Protein AF-A0ABD0J522-F1 (afdb_monomer_lite)

Organism: NCBI:txid370345

pLDDT: mean 77.97, std 24.16, range [31.31, 98.44]

Structure (mmCIF, N/CA/C/O backbone):
data_AF-A0ABD0J522-F1
#
_entry.id   AF-A0ABD0J522-F1
#
loop_
_atom_site.group_PDB
_atom_site.id
_atom_site.type_symbol
_atom_site.label_atom_id
_atom_site.label_alt_id
_atom_site.label_comp_id
_atom_site.label_asym_id
_atom_site.label_entity_id
_atom_site.label_seq_id
_atom_site.pdbx_PDB_ins_code
_atom_site.Cartn_x
_atom_site.Cartn_y
_atom_site.Cartn_z
_atom_site.occupancy
_atom_site.B_iso_or_equiv
_atom_site.auth_seq_id
_atom_site.auth_comp_id
_atom_site.auth_asym_id
_atom_site.auth_atom_id
_atom_site.pdbx_PDB_model_num
ATOM 1 N N . MET A 1 1 ? 8.929 -4.815 -15.027 1.00 75.81 1 MET A N 1
ATOM 2 C CA . MET A 1 1 ? 7.707 -5.121 -15.808 1.00 75.81 1 MET A CA 1
ATOM 3 C C . MET A 1 1 ? 6.570 -5.413 -14.841 1.00 75.81 1 MET A C 1
ATOM 5 O O . MET A 1 1 ? 6.814 -6.099 -13.853 1.00 75.81 1 MET A O 1
ATOM 9 N N . LEU A 1 2 ? 5.370 -4.876 -15.076 1.00 82.50 2 LEU A N 1
ATOM 10 C CA . LEU A 1 2 ? 4.185 -5.245 -14.298 1.00 82.50 2 LEU A CA 1
ATOM 11 C C . LEU A 1 2 ? 3.633 -6.548 -14.867 1.00 82.50 2 LEU A C 1
ATOM 13 O O . LEU A 1 2 ? 3.408 -6.626 -16.073 1.00 82.50 2 LEU A O 1
ATOM 17 N N . ARG A 1 3 ? 3.440 -7.565 -14.028 1.00 90.88 3 ARG A N 1
ATOM 18 C CA . ARG A 1 3 ? 2.822 -8.811 -14.477 1.00 90.88 3 ARG A CA 1
ATOM 19 C C . ARG A 1 3 ? 1.315 -8.746 -14.243 1.00 90.88 3 ARG A C 1
ATOM 21 O O . ARG A 1 3 ? 0.886 -8.352 -13.157 1.00 90.88 3 ARG A O 1
ATOM 28 N N . LEU A 1 4 ? 0.537 -9.091 -15.269 1.00 94.31 4 LEU A N 1
ATOM 29 C CA . LEU A 1 4 ? -0.925 -9.009 -15.231 1.00 94.31 4 LEU A CA 1
ATOM 30 C C . LEU A 1 4 ? -1.515 -9.931 -14.157 1.00 94.31 4 LEU A C 1
ATOM 32 O O . LEU A 1 4 ? -2.359 -9.493 -13.387 1.00 94.31 4 LEU A O 1
ATOM 36 N N . ASP A 1 5 ? -0.988 -11.149 -14.041 1.00 96.38 5 ASP A N 1
ATOM 37 C CA . ASP A 1 5 ? -1.380 -12.130 -13.024 1.00 96.38 5 ASP A CA 1
ATOM 38 C C . ASP A 1 5 ? -1.203 -11.599 -11.590 1.00 96.38 5 ASP A C 1
ATOM 40 O O . ASP A 1 5 ? -2.098 -11.718 -10.756 1.00 96.38 5 ASP A O 1
ATOM 44 N N . VAL A 1 6 ? -0.080 -10.935 -11.306 1.00 93.81 6 VAL A N 1
ATOM 45 C CA . VAL A 1 6 ? 0.179 -10.300 -10.006 1.00 93.81 6 VAL A CA 1
ATOM 46 C C . VAL A 1 6 ? -0.793 -9.146 -9.757 1.00 93.81 6 VAL A C 1
ATOM 48 O O . VAL A 1 6 ? -1.270 -8.981 -8.633 1.00 93.81 6 VAL A O 1
ATOM 51 N N . LEU A 1 7 ? -1.110 -8.352 -10.783 1.00 94.69 7 LEU A N 1
ATOM 52 C CA . LEU A 1 7 ? -2.071 -7.258 -10.662 1.00 94.69 7 LEU A CA 1
ATOM 53 C C . LEU A 1 7 ? -3.478 -7.769 -10.356 1.00 94.69 7 LEU A C 1
ATOM 55 O O . LEU A 1 7 ? -4.122 -7.244 -9.448 1.00 94.69 7 LEU A O 1
ATOM 59 N N . GLU A 1 8 ? -3.938 -8.775 -11.093 1.00 97.19 8 GLU A N 1
ATOM 60 C CA . GLU A 1 8 ? -5.258 -9.378 -10.913 1.00 97.19 8 GLU A CA 1
ATOM 61 C C . GLU A 1 8 ? -5.383 -10.027 -9.537 1.00 97.19 8 GLU A C 1
ATOM 63 O O . GLU A 1 8 ? -6.353 -9.760 -8.827 1.00 97.19 8 GLU A O 1
ATOM 68 N N . ALA A 1 9 ? -4.371 -10.790 -9.113 1.00 97.38 9 ALA A N 1
ATOM 69 C CA . ALA A 1 9 ? -4.356 -11.434 -7.805 1.00 97.38 9 ALA A CA 1
ATOM 70 C C . ALA A 1 9 ? -4.429 -10.417 -6.653 1.00 97.38 9 ALA A C 1
ATOM 72 O O . ALA A 1 9 ? -5.242 -10.580 -5.743 1.00 97.38 9 ALA A O 1
ATOM 73 N N . ASN A 1 10 ? -3.632 -9.340 -6.700 1.00 96.62 10 ASN A N 1
ATOM 74 C CA . ASN A 1 10 ? -3.662 -8.303 -5.661 1.00 96.62 10 ASN A CA 1
ATOM 75 C C . ASN A 1 10 ? -4.993 -7.539 -5.656 1.00 96.62 10 ASN A C 1
ATOM 77 O O . ASN A 1 10 ? -5.558 -7.304 -4.590 1.00 96.62 10 ASN A O 1
ATOM 81 N N . LEU A 1 11 ? -5.529 -7.197 -6.834 1.00 96.19 11 LEU A N 1
ATOM 82 C CA . LEU A 1 11 ? -6.819 -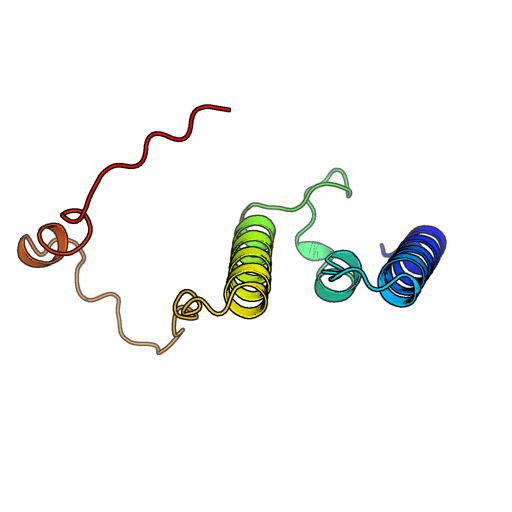6.515 -6.942 1.00 96.19 11 LEU A CA 1
ATOM 83 C C . LEU A 1 11 ? -7.965 -7.380 -6.401 1.00 96.19 11 LEU A C 1
ATOM 85 O O . LEU A 1 11 ? -8.834 -6.872 -5.691 1.00 96.19 11 LEU A O 1
ATOM 89 N N . TYR A 1 12 ? -7.972 -8.670 -6.739 1.00 98.06 12 TYR A N 1
ATOM 90 C CA . TYR A 1 12 ? -8.954 -9.626 -6.241 1.00 98.06 12 TYR A CA 1
ATOM 91 C C . TYR A 1 12 ? -8.854 -9.779 -4.721 1.00 98.06 12 TYR A C 1
ATOM 93 O O . TYR A 1 12 ? -9.856 -9.611 -4.031 1.00 98.06 12 TYR A O 1
ATOM 101 N N . ALA A 1 13 ? -7.650 -10.011 -4.188 1.00 97.69 13 ALA A N 1
ATOM 102 C CA . ALA A 1 13 ? -7.431 -10.164 -2.752 1.00 97.69 13 ALA A CA 1
ATOM 103 C C . ALA A 1 13 ? -7.857 -8.913 -1.968 1.00 97.69 13 ALA A C 1
ATOM 105 O O . ALA A 1 13 ? -8.588 -9.021 -0.985 1.00 97.69 13 ALA A O 1
ATOM 106 N N . ALA A 1 14 ? -7.472 -7.719 -2.431 1.00 97.25 14 ALA A N 1
ATOM 107 C CA . ALA A 1 14 ? -7.844 -6.464 -1.782 1.00 97.25 14 ALA A CA 1
ATOM 108 C C . ALA A 1 14 ? -9.365 -6.234 -1.772 1.00 97.25 14 ALA A C 1
ATOM 110 O O . ALA A 1 14 ? -9.904 -5.733 -0.786 1.00 97.25 14 ALA A O 1
ATOM 111 N N . ARG A 1 15 ? -10.068 -6.605 -2.854 1.00 97.56 15 ARG A N 1
ATOM 112 C CA . ARG A 1 15 ? -11.538 -6.555 -2.911 1.00 97.56 15 ARG A CA 1
ATOM 113 C C . ARG A 1 15 ? -12.157 -7.551 -1.943 1.00 97.56 15 ARG A C 1
ATOM 115 O O . ARG A 1 15 ? -12.928 -7.133 -1.094 1.00 97.56 15 ARG A O 1
ATOM 122 N N . LEU A 1 16 ? -11.749 -8.817 -2.012 1.00 98.44 16 LEU A N 1
ATOM 123 C CA . LEU A 1 16 ? -12.285 -9.881 -1.170 1.00 98.44 16 LEU A CA 1
ATOM 124 C C . LEU A 1 16 ? -12.169 -9.537 0.319 1.00 98.44 16 LEU A C 1
ATOM 126 O O . LEU A 1 16 ? -13.148 -9.646 1.048 1.00 98.44 16 LEU A O 1
ATOM 130 N N . VAL A 1 17 ? -10.995 -9.087 0.768 1.00 97.88 17 VAL A N 1
ATOM 131 C CA . VAL A 1 17 ? -10.761 -8.744 2.179 1.00 97.88 17 VAL A CA 1
ATOM 132 C C . VAL A 1 17 ? -11.600 -7.533 2.604 1.00 97.88 17 VAL A C 1
ATOM 134 O O . VAL A 1 17 ? -12.206 -7.554 3.674 1.00 97.88 17 VAL A O 1
ATOM 137 N N . ARG A 1 18 ? -11.721 -6.511 1.748 1.00 96.88 18 ARG A N 1
ATOM 138 C CA . ARG A 1 18 ? -12.584 -5.351 2.015 1.00 96.88 18 ARG A CA 1
ATOM 139 C C . ARG A 1 18 ? -14.066 -5.724 2.068 1.00 96.88 18 ARG A C 1
ATOM 141 O O . ARG A 1 18 ? -14.777 -5.227 2.935 1.00 96.88 18 ARG A O 1
ATOM 148 N N . ASP A 1 19 ? -14.524 -6.605 1.184 1.00 98.00 19 ASP A N 1
ATOM 149 C CA . ASP A 1 19 ? -15.918 -7.064 1.141 1.00 98.00 19 ASP A CA 1
ATOM 150 C C . ASP A 1 19 ? -16.297 -7.857 2.409 1.00 98.00 19 ASP A C 1
ATOM 152 O O . ASP A 1 19 ? -17.469 -7.930 2.768 1.00 98.00 19 ASP A O 1
ATOM 156 N N . HIS A 1 20 ? -15.304 -8.379 3.141 1.00 98.06 20 HIS A N 1
ATOM 157 C CA . HIS A 1 20 ? -15.471 -9.008 4.457 1.00 98.06 20 HIS A CA 1
ATOM 158 C C . HIS A 1 20 ? -15.336 -8.023 5.638 1.00 98.06 20 HIS A C 1
ATOM 160 O O . HIS A 1 20 ? -15.263 -8.448 6.789 1.00 98.06 20 HIS A O 1
ATOM 166 N N . GLY A 1 21 ? -15.313 -6.712 5.382 1.00 96.88 21 GLY A N 1
ATOM 167 C CA . GLY A 1 21 ? -15.345 -5.676 6.420 1.00 96.88 21 GLY A CA 1
ATOM 168 C C . GLY A 1 21 ? -13.999 -5.359 7.076 1.00 96.88 21 GLY A C 1
ATOM 169 O O . GLY A 1 21 ? -13.969 -4.655 8.085 1.00 96.88 21 GLY A O 1
ATOM 170 N N . TYR A 1 22 ? -12.888 -5.850 6.527 1.00 97.81 22 TYR A N 1
ATOM 171 C CA . TYR A 1 22 ? -11.553 -5.507 7.015 1.00 97.81 22 TYR A CA 1
ATOM 172 C C . TYR A 1 22 ? -11.063 -4.175 6.433 1.00 97.81 22 TYR A C 1
ATOM 174 O O . TYR A 1 22 ? -11.360 -3.831 5.286 1.00 97.81 22 TYR A O 1
ATOM 182 N N . ASP A 1 23 ? -10.254 -3.457 7.213 1.00 97.25 23 ASP A N 1
ATOM 183 C CA . ASP A 1 23 ? -9.491 -2.310 6.721 1.00 97.25 23 ASP A CA 1
ATOM 184 C C . ASP A 1 23 ? -8.301 -2.796 5.879 1.00 97.25 23 ASP A C 1
ATOM 186 O O . ASP A 1 23 ? -7.549 -3.681 6.296 1.00 97.25 23 ASP A O 1
ATOM 190 N N . VAL A 1 24 ? -8.154 -2.263 4.665 1.00 97.31 24 VAL A N 1
ATOM 191 C CA . VAL A 1 24 ? -7.207 -2.775 3.663 1.00 97.31 24 VAL A CA 1
ATOM 192 C C . VAL A 1 24 ? -6.320 -1.661 3.135 1.00 97.31 24 VAL A C 1
ATOM 194 O O . VAL A 1 24 ? -6.789 -0.712 2.503 1.00 97.31 24 VAL A O 1
ATOM 197 N N . LEU A 1 25 ? -5.008 -1.862 3.274 1.00 96.94 25 LEU A N 1
ATOM 198 C CA . LEU A 1 25 ? -3.976 -1.072 2.615 1.00 96.94 25 LEU A CA 1
ATOM 199 C C . LEU A 1 25 ? -3.344 -1.852 1.451 1.00 96.94 25 LEU A C 1
ATOM 201 O O . LEU A 1 25 ? -2.439 -2.663 1.642 1.00 96.94 25 LEU A O 1
ATOM 205 N N . ASP A 1 26 ? -3.784 -1.574 0.223 1.00 96.31 26 ASP A N 1
ATOM 206 C CA . ASP A 1 26 ? -3.239 -2.200 -0.989 1.00 96.31 26 ASP A CA 1
ATOM 207 C C . ASP A 1 26 ? -1.945 -1.502 -1.451 1.00 96.31 26 ASP A C 1
ATOM 209 O O . ASP A 1 26 ? -1.957 -0.548 -2.234 1.00 96.31 26 ASP A O 1
ATOM 213 N N . LEU A 1 27 ? -0.793 -1.984 -0.975 1.00 95.19 27 LEU A N 1
ATOM 214 C CA . LEU A 1 27 ? 0.513 -1.471 -1.403 1.00 95.19 27 LEU A CA 1
ATOM 215 C C . LEU A 1 27 ? 0.797 -1.734 -2.889 1.00 95.19 27 LEU A C 1
ATOM 217 O O . LEU A 1 27 ? 1.494 -0.937 -3.521 1.00 95.19 27 LEU A O 1
ATOM 221 N N . HIS A 1 28 ? 0.249 -2.800 -3.477 1.00 94.25 28 HIS A N 1
ATOM 222 C CA . HIS A 1 28 ? 0.419 -3.056 -4.903 1.00 94.25 28 HIS A CA 1
ATOM 223 C C . HIS A 1 28 ? -0.234 -1.936 -5.728 1.00 94.25 28 HIS A C 1
ATOM 225 O O . HIS A 1 28 ? 0.391 -1.417 -6.654 1.00 94.25 28 HIS A O 1
ATOM 231 N N . PHE A 1 29 ? -1.429 -1.469 -5.351 1.00 94.44 29 PHE A N 1
ATOM 232 C CA . PHE A 1 29 ? -2.077 -0.307 -5.969 1.00 94.44 29 PHE A CA 1
ATOM 233 C C . PHE A 1 29 ? -1.200 0.954 -5.920 1.00 94.44 29 PHE A C 1
ATOM 235 O O . PHE A 1 29 ? -1.048 1.628 -6.941 1.00 94.44 29 PHE A O 1
ATOM 242 N N . TYR A 1 30 ? -0.589 1.258 -4.770 1.00 93.88 30 TYR A N 1
ATOM 243 C CA . TYR A 1 30 ? 0.246 2.456 -4.603 1.00 93.88 30 TYR A CA 1
ATOM 244 C C . TYR A 1 30 ? 1.568 2.406 -5.380 1.00 93.88 30 TYR A C 1
ATOM 246 O O . TYR A 1 30 ? 2.080 3.457 -5.770 1.00 93.88 30 TYR A O 1
ATOM 254 N N . PHE A 1 31 ? 2.129 1.213 -5.601 1.00 94.88 31 PHE A N 1
ATOM 255 C CA . PHE A 1 31 ? 3.474 1.047 -6.162 1.00 94.88 31 PHE A CA 1
ATOM 256 C C . PHE A 1 31 ? 3.512 0.427 -7.567 1.00 94.88 31 PHE A C 1
ATOM 258 O O . PHE A 1 31 ? 4.582 0.369 -8.171 1.00 94.88 31 PHE A O 1
ATOM 265 N N . ARG A 1 32 ? 2.373 0.017 -8.146 1.00 91.69 32 ARG A N 1
ATOM 266 C CA . ARG A 1 32 ? 2.317 -0.583 -9.500 1.00 91.69 32 ARG A CA 1
ATOM 267 C C . ARG A 1 32 ? 2.899 0.300 -10.609 1.00 91.69 32 ARG A C 1
ATOM 269 O O . ARG A 1 32 ? 3.317 -0.228 -11.632 1.00 91.69 32 ARG A O 1
ATOM 276 N N . GLY A 1 33 ? 2.910 1.621 -10.411 1.00 92.88 33 GLY A N 1
ATOM 277 C CA . GLY A 1 33 ? 3.481 2.603 -11.339 1.00 92.88 33 GLY A CA 1
ATOM 278 C C . GLY A 1 33 ? 4.903 3.059 -11.000 1.00 92.88 33 GLY A C 1
ATOM 279 O O . GLY A 1 33 ? 5.393 3.955 -11.669 1.00 92.88 33 GLY A O 1
ATOM 280 N N . LEU A 1 34 ? 5.532 2.487 -9.966 1.00 93.94 34 LEU A N 1
ATOM 281 C CA . LEU A 1 34 ? 6.848 2.892 -9.448 1.00 93.94 34 LEU A CA 1
ATOM 282 C C . LEU A 1 34 ? 7.867 1.748 -9.543 1.00 93.94 34 LEU A C 1
ATOM 284 O O . LEU A 1 34 ? 8.661 1.524 -8.630 1.00 93.94 34 LEU A O 1
ATOM 288 N N . LEU A 1 35 ? 7.792 0.944 -10.604 1.00 92.88 35 LEU A N 1
ATOM 289 C CA . LEU A 1 35 ? 8.578 -0.288 -10.739 1.00 92.88 35 LEU A CA 1
ATOM 290 C C . LEU A 1 35 ? 10.088 -0.041 -10.796 1.00 92.88 35 LEU A C 1
ATOM 292 O O . LEU A 1 35 ? 10.856 -0.936 -10.458 1.00 92.88 35 LEU A O 1
ATOM 296 N N . GLU A 1 36 ? 10.506 1.158 -11.188 1.00 94.12 36 GLU A N 1
ATOM 297 C CA . GLU A 1 36 ? 11.886 1.638 -11.151 1.00 94.12 36 GLU A CA 1
ATOM 298 C C . GLU A 1 36 ? 12.470 1.690 -9.734 1.00 94.12 36 GLU A C 1
ATOM 300 O O . GLU A 1 36 ? 13.685 1.698 -9.566 1.00 94.12 36 GLU A O 1
ATOM 305 N N . LEU A 1 37 ? 11.618 1.691 -8.703 1.00 95.31 37 LEU A N 1
ATOM 306 C CA . LEU A 1 37 ? 12.049 1.608 -7.311 1.00 95.31 37 LEU A CA 1
ATOM 307 C C . LEU A 1 37 ? 12.305 0.168 -6.851 1.00 95.31 37 LEU A C 1
ATOM 309 O O . LEU A 1 37 ? 12.625 -0.029 -5.678 1.00 95.31 37 LEU A O 1
ATOM 313 N N . ARG A 1 38 ? 12.156 -0.842 -7.716 1.00 94.81 38 ARG A N 1
ATOM 314 C CA . ARG A 1 38 ? 12.597 -2.204 -7.399 1.00 94.81 38 ARG A CA 1
ATOM 315 C C . ARG A 1 38 ? 14.105 -2.327 -7.563 1.00 94.81 38 ARG A C 1
ATOM 317 O O . ARG A 1 38 ? 14.697 -1.710 -8.444 1.00 94.81 38 ARG A O 1
ATOM 324 N N . VAL A 1 39 ? 14.730 -3.130 -6.712 1.00 94.56 39 VAL A N 1
ATOM 325 C CA . VAL A 1 39 ? 16.133 -3.512 -6.894 1.00 94.56 39 VAL A CA 1
ATOM 326 C C . VAL A 1 39 ? 16.251 -4.528 -8.035 1.00 94.56 39 VAL A C 1
ATOM 328 O O . VAL A 1 39 ? 15.253 -4.968 -8.607 1.00 94.56 39 VAL A O 1
ATOM 331 N N . GLN A 1 40 ? 17.482 -4.886 -8.396 1.00 93.00 40 GLN A N 1
ATOM 332 C CA . GLN A 1 40 ? 17.781 -5.660 -9.605 1.00 93.00 40 GLN A CA 1
ATOM 333 C C . GLN A 1 40 ? 17.096 -7.037 -9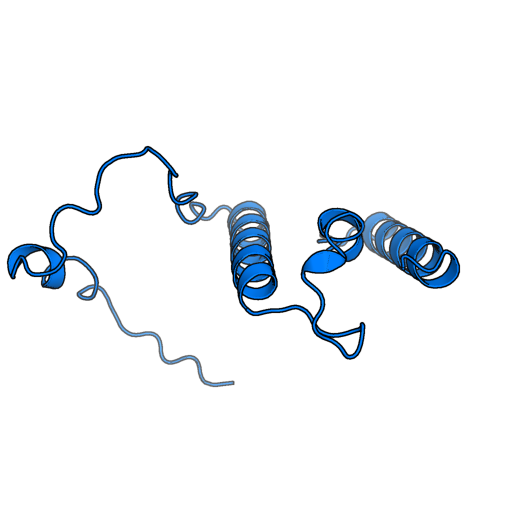.667 1.00 93.00 40 GLN A C 1
ATOM 335 O O . GLN A 1 40 ? 16.856 -7.544 -10.759 1.00 93.00 40 GLN A O 1
ATOM 340 N N . ASP A 1 41 ? 16.729 -7.620 -8.525 1.00 93.62 41 ASP A N 1
ATOM 341 C CA . ASP A 1 41 ? 15.968 -8.874 -8.477 1.00 93.62 41 ASP A CA 1
ATOM 342 C C . ASP A 1 41 ? 14.512 -8.744 -8.966 1.00 93.62 41 ASP A C 1
ATOM 344 O O . ASP A 1 41 ? 13.822 -9.748 -9.138 1.00 93.62 41 ASP A O 1
ATOM 348 N N . GLY A 1 42 ? 14.031 -7.519 -9.202 1.00 88.38 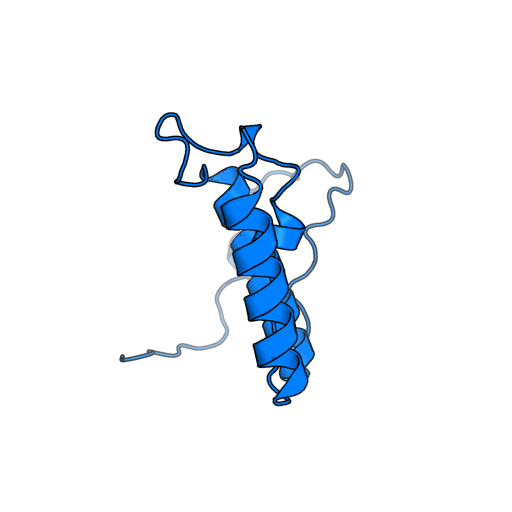42 GLY A N 1
ATOM 349 C CA . GLY A 1 42 ? 12.700 -7.244 -9.731 1.00 88.38 42 GLY A CA 1
ATOM 350 C C . GLY A 1 42 ? 11.553 -7.531 -8.758 1.00 88.38 42 GLY A C 1
ATOM 351 O O . GLY A 1 42 ? 10.390 -7.414 -9.166 1.00 88.38 42 GLY A O 1
ATOM 352 N N . ILE A 1 43 ? 11.847 -7.866 -7.499 1.00 89.44 43 ILE A N 1
ATOM 353 C CA . ILE A 1 43 ? 10.880 -8.226 -6.453 1.00 89.44 43 ILE A CA 1
ATOM 354 C C . ILE A 1 43 ? 10.968 -7.238 -5.289 1.00 89.44 43 ILE A C 1
ATOM 356 O O . ILE A 1 43 ? 9.944 -6.675 -4.898 1.00 89.44 43 ILE A O 1
ATOM 360 N N . HIS A 1 44 ? 12.165 -7.000 -4.752 1.00 94.25 44 HIS A N 1
ATOM 361 C CA . HIS A 1 44 ? 12.339 -6.169 -3.567 1.00 94.25 44 HIS A CA 1
ATOM 362 C C . HIS A 1 44 ? 12.339 -4.683 -3.912 1.00 94.25 44 HIS A C 1
ATOM 364 O O . HIS A 1 44 ? 12.805 -4.249 -4.964 1.00 94.25 44 HIS A O 1
ATOM 370 N N . TRP A 1 45 ? 11.827 -3.883 -2.985 1.00 95.75 45 TRP A N 1
ATOM 371 C CA . TRP A 1 45 ? 11.817 -2.432 -3.079 1.00 95.75 45 TRP A CA 1
ATOM 372 C C . TRP A 1 45 ? 13.136 -1.843 -2.571 1.00 95.75 45 TRP A C 1
ATOM 374 O O . TRP A 1 45 ? 13.744 -2.346 -1.630 1.00 95.75 45 TRP A O 1
ATOM 384 N N . CYS A 1 46 ? 13.584 -0.738 -3.162 1.00 96.19 46 CYS A N 1
ATOM 385 C CA . CYS A 1 46 ? 14.745 -0.001 -2.677 1.00 96.19 46 CYS A CA 1
ATOM 386 C C . CYS A 1 46 ? 14.401 0.819 -1.419 1.00 96.19 46 CYS A C 1
ATOM 388 O O . CYS A 1 46 ? 13.234 1.060 -1.092 1.00 96.19 46 CYS A O 1
ATOM 390 N N . ALA A 1 47 ? 15.422 1.333 -0.727 1.00 95.75 47 ALA A N 1
ATOM 391 C CA . ALA A 1 47 ? 15.246 2.094 0.515 1.00 95.75 47 ALA A CA 1
ATOM 392 C C . ALA A 1 47 ? 14.306 3.316 0.384 1.00 95.75 47 ALA A C 1
ATOM 394 O O . ALA A 1 47 ? 13.630 3.685 1.346 1.00 95.75 47 ALA A O 1
ATOM 395 N N . TYR A 1 48 ? 14.229 3.943 -0.797 1.00 94.25 48 TYR A N 1
ATOM 396 C CA . TYR A 1 48 ? 13.302 5.052 -1.057 1.00 94.25 48 TYR A CA 1
ATOM 397 C C . TYR A 1 48 ? 11.842 4.591 -1.025 1.00 94.25 48 TYR A C 1
ATOM 399 O O . TYR A 1 48 ? 11.007 5.235 -0.387 1.00 94.25 48 TYR A O 1
ATOM 407 N N . ALA A 1 49 ? 11.544 3.460 -1.666 1.00 94.38 49 ALA A N 1
ATOM 408 C CA . ALA A 1 49 ? 10.216 2.868 -1.634 1.00 94.38 49 ALA A CA 1
ATOM 409 C C . ALA A 1 49 ? 9.844 2.407 -0.219 1.00 94.38 49 ALA A C 1
ATOM 411 O O . ALA A 1 49 ? 8.744 2.718 0.227 1.00 94.38 49 ALA A O 1
ATOM 412 N N . HIS A 1 50 ? 10.771 1.804 0.537 1.00 96.00 50 HIS A N 1
ATOM 413 C CA . HIS A 1 50 ? 10.533 1.443 1.942 1.00 96.00 50 HIS A CA 1
ATOM 414 C C . HIS A 1 50 ? 10.128 2.647 2.806 1.00 96.00 50 HIS A C 1
ATOM 416 O O . HIS A 1 50 ? 9.140 2.562 3.530 1.00 96.00 50 HIS A O 1
ATOM 422 N N . ARG A 1 51 ? 10.801 3.804 2.681 1.00 94.88 51 ARG A N 1
ATOM 423 C CA . ARG A 1 51 ? 10.395 5.028 3.407 1.00 94.88 51 ARG A CA 1
ATOM 424 C C . ARG A 1 51 ? 8.970 5.463 3.065 1.00 94.88 51 ARG A C 1
ATOM 426 O O . ARG A 1 51 ? 8.213 5.866 3.947 1.00 94.88 51 ARG A O 1
ATOM 433 N N . ARG A 1 52 ? 8.587 5.370 1.788 1.00 94.19 52 ARG A N 1
ATOM 434 C CA . ARG A 1 52 ? 7.227 5.693 1.341 1.00 94.19 52 ARG A CA 1
ATOM 435 C C . ARG A 1 52 ? 6.201 4.687 1.872 1.00 94.19 52 ARG A C 1
ATOM 437 O O . ARG A 1 52 ? 5.146 5.120 2.326 1.00 94.19 52 ARG A O 1
ATOM 444 N N . ILE A 1 53 ? 6.517 3.389 1.865 1.00 95.62 53 ILE A N 1
ATOM 445 C CA . ILE A 1 53 ? 5.680 2.329 2.453 1.00 95.62 53 ILE A CA 1
ATOM 446 C C . ILE A 1 53 ? 5.430 2.624 3.935 1.00 95.62 53 ILE A C 1
ATOM 448 O O . ILE A 1 53 ? 4.275 2.661 4.351 1.00 95.62 53 ILE A O 1
ATOM 452 N N . THR A 1 54 ? 6.480 2.918 4.711 1.00 95.19 54 THR A N 1
ATOM 453 C CA . THR A 1 54 ? 6.358 3.245 6.140 1.00 95.19 54 THR A CA 1
ATOM 454 C C . THR A 1 54 ? 5.431 4.437 6.374 1.00 95.19 54 THR A C 1
ATOM 456 O O . THR A 1 54 ? 4.545 4.360 7.219 1.00 95.19 54 THR A O 1
ATOM 459 N N . ASN A 1 55 ? 5.577 5.522 5.606 1.00 93.50 55 ASN A N 1
ATOM 460 C CA . ASN A 1 55 ? 4.724 6.704 5.763 1.00 93.50 55 ASN A CA 1
ATOM 461 C C . ASN A 1 55 ? 3.252 6.419 5.437 1.00 93.50 55 ASN A C 1
ATOM 463 O O . ASN A 1 55 ? 2.370 6.885 6.154 1.00 93.50 55 ASN A O 1
ATOM 467 N N . ILE A 1 56 ? 2.979 5.653 4.375 1.00 94.94 56 ILE A N 1
ATOM 468 C CA . ILE A 1 56 ? 1.611 5.265 4.005 1.00 94.94 56 ILE A CA 1
ATOM 469 C C . ILE A 1 56 ? 1.001 4.370 5.089 1.00 94.94 56 ILE A C 1
ATOM 471 O O . ILE A 1 56 ? -0.141 4.593 5.485 1.00 94.94 56 ILE A O 1
ATOM 475 N N . LEU A 1 57 ? 1.765 3.403 5.602 1.00 95.56 57 LEU A N 1
ATOM 476 C CA . LEU A 1 57 ? 1.313 2.493 6.650 1.00 95.56 57 LEU A CA 1
ATOM 477 C C . LEU A 1 57 ? 0.993 3.251 7.938 1.00 95.56 57 LEU A C 1
ATOM 479 O O . LEU A 1 57 ? -0.117 3.138 8.447 1.00 95.56 57 LEU A O 1
ATOM 483 N N . LEU A 1 58 ? 1.919 4.082 8.424 1.00 94.25 58 LEU A N 1
ATOM 484 C CA . LEU A 1 58 ? 1.693 4.890 9.624 1.00 94.25 58 LEU A CA 1
ATOM 485 C C . LEU A 1 58 ? 0.498 5.829 9.447 1.00 94.25 58 LEU A C 1
ATOM 487 O O . LEU A 1 58 ? -0.318 5.945 10.351 1.00 94.25 58 LEU A O 1
ATOM 491 N N . LYS A 1 59 ? 0.344 6.454 8.272 1.00 92.19 59 LYS A N 1
ATOM 492 C CA . LYS A 1 59 ? -0.811 7.307 7.969 1.00 92.19 59 LYS A CA 1
ATOM 493 C C . LYS A 1 59 ? -2.130 6.538 8.043 1.00 92.19 59 LYS A C 1
ATOM 495 O O . LYS A 1 59 ? -3.079 7.028 8.652 1.00 92.19 59 LYS A O 1
ATOM 500 N N . HIS A 1 60 ? -2.193 5.376 7.398 1.00 94.44 60 HIS A N 1
ATOM 501 C CA . HIS A 1 60 ? -3.382 4.530 7.352 1.00 94.44 60 HIS A CA 1
ATOM 502 C C . HIS A 1 60 ? -3.784 4.083 8.760 1.00 94.44 60 HIS A C 1
ATOM 504 O O . HIS A 1 60 ? -4.911 4.311 9.186 1.00 94.44 60 HIS A O 1
ATOM 510 N N . VAL A 1 61 ? -2.812 3.586 9.520 1.00 95.25 61 VAL A N 1
ATOM 511 C CA . VAL A 1 61 ? -2.985 3.126 10.896 1.00 95.25 61 VAL A CA 1
ATOM 512 C C . VAL A 1 61 ? -3.393 4.261 11.845 1.00 95.25 61 VAL A C 1
ATOM 514 O O . VAL A 1 61 ? -4.346 4.114 12.608 1.00 95.25 61 VAL A O 1
ATOM 517 N N . SER A 1 62 ? -2.725 5.420 11.781 1.00 94.94 62 SER A N 1
ATOM 518 C CA . SER A 1 62 ? -3.106 6.596 12.574 1.00 94.94 62 SER A CA 1
ATOM 519 C C . SER A 1 62 ? -4.545 7.017 12.290 1.00 94.94 62 SER A C 1
ATOM 521 O O . SER A 1 62 ? -5.297 7.264 13.226 1.00 94.94 62 SER A O 1
ATOM 523 N N . ASN A 1 63 ? -4.944 7.060 11.015 1.00 92.50 63 ASN A N 1
ATOM 524 C CA . ASN A 1 63 ? -6.313 7.398 10.636 1.00 92.50 63 ASN A CA 1
ATOM 525 C C . ASN A 1 63 ? -7.323 6.359 11.166 1.00 92.50 63 ASN A C 1
ATOM 527 O O . ASN A 1 63 ? -8.351 6.757 11.708 1.00 92.50 63 ASN A O 1
ATOM 531 N N . ALA A 1 64 ? -7.028 5.060 11.046 1.00 94.88 64 ALA A N 1
A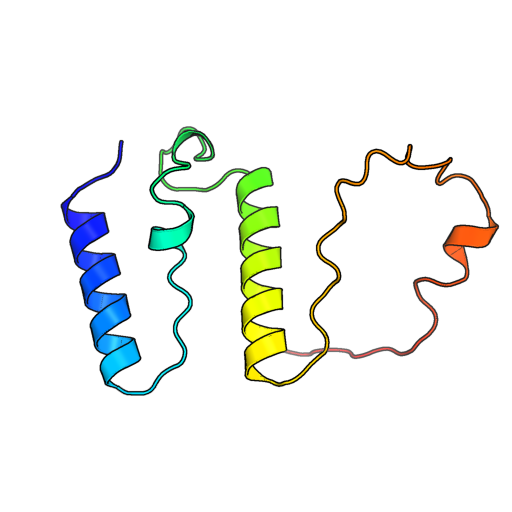TOM 532 C CA . ALA A 1 64 ? -7.907 3.976 11.491 1.00 94.88 64 ALA A CA 1
ATOM 533 C C . ALA A 1 64 ? -8.141 3.984 13.012 1.00 94.88 64 ALA A C 1
ATOM 535 O O . ALA A 1 64 ? -9.247 3.718 13.476 1.00 94.88 64 ALA A O 1
ATOM 536 N N . TRP A 1 65 ? -7.120 4.346 13.795 1.00 95.12 65 TRP A N 1
ATOM 537 C CA . TRP A 1 65 ? -7.208 4.440 15.257 1.00 95.12 65 TRP A CA 1
ATOM 538 C C . TRP A 1 65 ? -7.496 5.849 15.794 1.00 95.12 65 TRP A C 1
ATOM 540 O O . TRP A 1 65 ? -7.472 6.056 17.005 1.00 95.12 65 TRP A O 1
ATOM 550 N N . GLY A 1 66 ? -7.762 6.830 14.927 1.00 94.31 66 GLY A N 1
ATOM 551 C CA . GLY A 1 66 ? -8.071 8.200 15.349 1.00 94.31 66 GLY A CA 1
ATOM 552 C C . GLY A 1 66 ? -6.897 8.954 15.989 1.00 94.31 66 GLY A C 1
ATOM 553 O O . GLY A 1 66 ? -7.107 9.931 16.707 1.00 94.31 66 GLY A O 1
ATOM 554 N N . PHE A 1 67 ? -5.657 8.528 15.738 1.00 92.56 67 PHE A N 1
ATOM 555 C CA . PHE A 1 67 ? -4.463 9.246 16.175 1.00 92.56 67 PHE A CA 1
ATOM 556 C C . PHE A 1 67 ? -4.071 10.345 15.179 1.00 92.56 67 PHE A C 1
ATOM 558 O O . PHE A 1 67 ? -4.296 10.214 13.971 1.00 92.56 67 PHE A O 1
ATOM 565 N N . PRO A 1 68 ? -3.404 11.416 15.646 1.00 88.50 68 PRO A N 1
ATOM 566 C CA . PRO A 1 68 ? -2.765 12.370 14.756 1.00 88.50 68 PRO A CA 1
ATOM 567 C C . PRO A 1 68 ? -1.801 11.650 13.813 1.00 88.50 68 PRO A C 1
ATOM 569 O O . PRO A 1 68 ? -0.934 10.885 14.236 1.00 88.50 68 PRO A O 1
ATOM 572 N N . SER A 1 69 ? -1.954 11.909 12.521 1.00 76.19 69 SER A N 1
ATOM 573 C CA . SER A 1 69 ? -1.019 11.427 11.512 1.00 76.19 69 SER A CA 1
ATOM 574 C C . SER A 1 69 ? 0.376 11.995 11.761 1.00 76.19 69 SER A C 1
ATOM 576 O O . SER A 1 69 ? 0.473 13.182 12.094 1.00 76.19 69 SER A O 1
ATOM 578 N N . PRO A 1 70 ? 1.456 11.232 11.498 1.00 69.62 70 PRO A N 1
ATOM 579 C CA . PRO A 1 70 ? 2.770 11.843 11.376 1.00 69.62 70 PRO A CA 1
ATOM 580 C C . PRO A 1 70 ? 2.681 12.979 10.345 1.00 69.62 70 PRO A C 1
ATOM 582 O O . PRO A 1 70 ? 1.953 12.832 9.347 1.00 69.62 70 PRO A O 1
ATOM 585 N N . PRO A 1 71 ? 3.344 14.124 10.588 1.00 66.31 71 PRO A N 1
ATOM 586 C CA . PRO A 1 71 ? 3.358 15.201 9.618 1.00 66.31 71 PRO A CA 1
ATOM 587 C C . PRO A 1 71 ? 3.888 14.625 8.308 1.00 66.31 71 PRO A C 1
ATOM 589 O O . PRO A 1 71 ? 4.936 13.975 8.285 1.00 66.31 7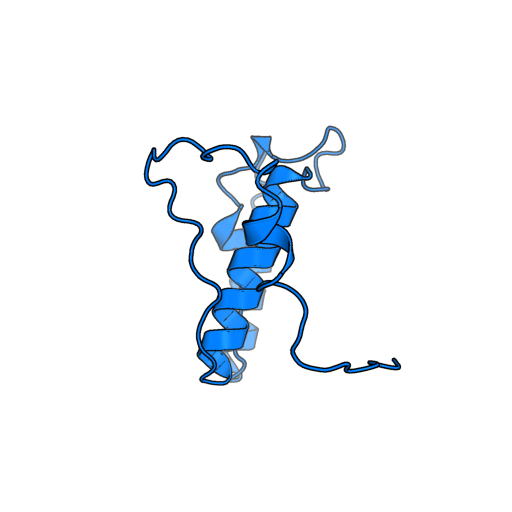1 PRO A O 1
ATOM 592 N N . ILE A 1 72 ? 3.151 14.837 7.214 1.00 57.88 72 ILE A N 1
ATOM 593 C CA . ILE A 1 72 ? 3.747 14.691 5.889 1.00 57.88 72 ILE A CA 1
ATOM 594 C C . ILE A 1 72 ? 4.924 15.649 5.941 1.00 57.88 72 ILE A C 1
ATOM 596 O O . ILE A 1 72 ? 4.705 16.832 6.194 1.00 57.88 72 ILE A O 1
ATOM 600 N N . GLY A 1 73 ? 6.149 15.131 5.829 1.00 51.25 73 GLY A N 1
ATOM 601 C CA . GLY A 1 73 ? 7.324 15.980 5.743 1.00 51.25 73 GLY A CA 1
ATOM 602 C C . GLY A 1 73 ? 7.055 16.945 4.607 1.00 51.25 73 GLY A C 1
ATOM 603 O O . GLY A 1 73 ? 7.055 16.541 3.446 1.00 51.25 73 GLY A O 1
ATOM 604 N N . GLU A 1 74 ? 6.696 18.176 4.952 1.00 40.94 74 GLU A N 1
ATOM 605 C CA . GLU A 1 74 ? 6.522 19.229 3.987 1.00 40.94 74 GLU A CA 1
ATOM 606 C C . GLU A 1 74 ? 7.850 19.283 3.245 1.00 40.94 74 GLU A C 1
ATOM 608 O O . GLU A 1 74 ? 8.872 19.680 3.802 1.00 40.94 74 GLU A O 1
ATOM 613 N N . ILE A 1 75 ? 7.844 18.904 1.970 1.00 44.97 75 ILE A N 1
ATOM 614 C CA . ILE A 1 75 ? 8.864 19.358 1.031 1.00 44.97 75 ILE A CA 1
ATOM 615 C C . ILE A 1 75 ? 8.568 20.846 0.761 1.00 44.97 75 ILE A C 1
ATOM 617 O O . ILE A 1 75 ? 8.462 21.283 -0.378 1.00 44.97 75 ILE A O 1
ATOM 621 N N . THR A 1 76 ? 8.335 21.648 1.805 1.00 36.84 76 THR A N 1
ATOM 622 C CA . THR A 1 76 ? 8.464 23.088 1.691 1.00 36.84 76 THR A CA 1
ATOM 623 C C . THR A 1 76 ? 9.960 23.292 1.576 1.00 36.84 76 THR A C 1
ATOM 625 O O . THR A 1 76 ? 10.719 22.831 2.423 1.00 36.84 76 THR A O 1
ATOM 628 N N . GLY A 1 77 ? 10.411 23.895 0.477 1.00 38.56 77 GLY A N 1
ATOM 629 C CA . GLY A 1 77 ? 11.823 24.146 0.171 1.00 38.56 77 GLY A CA 1
ATOM 630 C C . GLY A 1 77 ? 12.522 25.096 1.152 1.00 38.56 77 GLY A C 1
ATOM 631 O O . GLY A 1 77 ? 13.358 25.895 0.743 1.00 38.56 77 GLY A O 1
ATOM 632 N N . ARG A 1 78 ? 12.184 25.050 2.445 1.00 37.72 78 ARG A N 1
ATOM 633 C CA . ARG A 1 78 ? 12.989 25.614 3.512 1.00 37.72 78 ARG A CA 1
ATOM 634 C C . ARG A 1 78 ? 14.289 24.818 3.565 1.00 37.72 78 ARG A C 1
ATOM 636 O O . ARG A 1 78 ? 14.241 23.595 3.723 1.00 37.72 78 ARG A O 1
ATOM 643 N N . PRO A 1 79 ? 15.451 25.484 3.445 1.00 33.41 79 PRO A N 1
ATOM 644 C CA . PRO A 1 79 ? 16.718 24.841 3.732 1.00 33.41 79 PRO A CA 1
ATOM 645 C C . PRO A 1 79 ? 16.591 24.189 5.103 1.00 33.41 79 PRO A C 1
ATOM 647 O O . PRO A 1 79 ? 16.050 24.806 6.023 1.00 33.41 79 PRO A O 1
ATOM 650 N N . LEU A 1 80 ? 17.073 22.954 5.238 1.00 47.19 80 LEU A N 1
ATOM 651 C CA . LEU A 1 80 ? 17.330 22.361 6.542 1.00 47.19 80 LEU A CA 1
ATOM 652 C C . LEU A 1 80 ? 18.331 23.294 7.226 1.00 47.19 80 LEU A C 1
ATOM 654 O O . LEU A 1 80 ? 19.537 23.176 7.017 1.00 47.19 80 LEU A O 1
ATOM 658 N N . THR A 1 81 ? 17.836 24.301 7.946 1.00 41.41 81 THR A N 1
ATOM 659 C CA . THR A 1 81 ? 18.666 25.265 8.651 1.00 41.41 81 THR A CA 1
ATOM 660 C C . THR A 1 81 ? 19.421 24.475 9.697 1.00 41.41 81 THR A C 1
ATOM 662 O O . THR A 1 81 ? 18.865 24.105 10.725 1.00 41.41 81 THR A O 1
ATOM 665 N N . ASN A 1 82 ? 20.662 24.156 9.343 1.00 43.72 82 ASN A N 1
ATOM 666 C CA . ASN A 1 82 ? 21.752 23.705 10.181 1.00 43.72 82 ASN A CA 1
ATOM 667 C C . ASN A 1 82 ? 21.322 22.854 11.395 1.00 43.72 82 ASN A C 1
ATOM 669 O O . ASN A 1 82 ? 21.157 23.360 12.507 1.00 43.72 82 ASN A O 1
ATOM 673 N N . MET A 1 83 ? 21.231 21.536 11.194 1.00 43.06 83 MET A N 1
ATOM 674 C CA . MET A 1 83 ? 21.024 20.558 12.274 1.00 43.06 83 MET A CA 1
ATOM 675 C C . MET A 1 83 ? 22.161 20.517 13.320 1.00 43.06 83 MET A C 1
ATOM 677 O O . MET A 1 83 ? 22.068 19.746 14.271 1.00 43.06 83 MET A O 1
ATOM 681 N N . ASN A 1 84 ? 23.202 21.355 13.212 1.00 43.88 84 ASN A N 1
ATOM 682 C CA . ASN A 1 84 ? 24.258 21.463 14.224 1.00 43.88 84 ASN A CA 1
ATOM 683 C C . ASN A 1 84 ? 23.960 22.493 15.328 1.00 43.88 84 ASN A C 1
ATOM 685 O O . ASN A 1 84 ? 24.831 22.753 16.156 1.00 43.88 84 ASN A O 1
ATOM 689 N N . SER A 1 85 ? 22.754 23.069 15.396 1.00 43.56 85 SER A N 1
ATOM 690 C CA . SER A 1 85 ? 22.359 23.888 16.550 1.00 43.56 85 SER A CA 1
ATOM 691 C C . SER A 1 85 ? 22.058 23.007 17.778 1.00 43.56 85 SER A C 1
ATOM 693 O O . SER A 1 85 ? 21.138 22.180 17.727 1.00 43.56 85 SER A O 1
ATOM 695 N N . PRO A 1 86 ? 22.758 23.198 18.917 1.00 43.47 86 PRO A N 1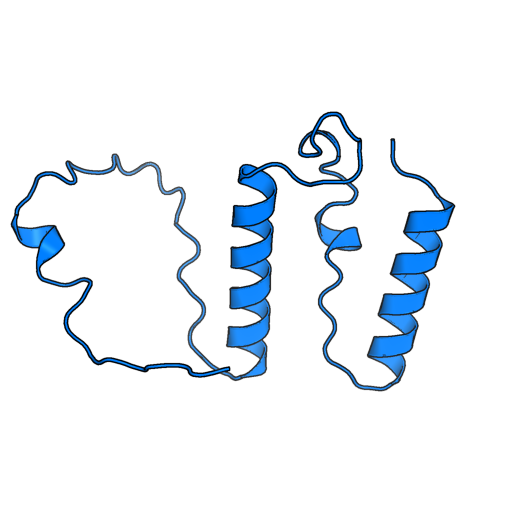
ATOM 696 C CA . PRO A 1 86 ? 22.538 22.432 20.149 1.00 43.47 86 PRO A CA 1
ATOM 697 C C . PRO A 1 86 ? 21.099 22.504 20.692 1.00 43.47 86 PRO A C 1
ATOM 699 O O . PRO A 1 86 ? 20.677 21.614 21.430 1.00 43.47 86 PRO A O 1
ATOM 702 N N . ALA A 1 87 ? 20.320 23.517 20.298 1.00 47.59 87 ALA A N 1
ATOM 703 C CA . ALA A 1 87 ? 18.947 23.724 20.758 1.00 47.59 87 ALA A CA 1
ATOM 704 C C . ALA A 1 87 ? 17.926 22.745 20.140 1.00 47.59 87 ALA A C 1
ATOM 706 O O . ALA A 1 87 ? 16.931 22.412 20.782 1.00 47.59 87 ALA A O 1
ATOM 707 N N . ALA A 1 88 ? 18.177 22.214 18.936 1.00 47.31 88 ALA A N 1
ATOM 708 C CA . ALA A 1 88 ? 17.250 21.292 18.265 1.00 47.31 88 ALA A CA 1
ATOM 709 C C . ALA A 1 88 ? 17.294 19.864 18.845 1.00 47.31 88 ALA A C 1
ATOM 711 O O . ALA A 1 88 ? 16.333 19.103 18.738 1.00 47.31 88 ALA A O 1
ATOM 712 N N . ARG A 1 89 ? 18.387 19.504 19.529 1.00 43.81 89 ARG A N 1
ATOM 713 C CA . ARG A 1 89 ? 18.564 18.178 20.145 1.00 43.81 89 ARG A CA 1
ATOM 714 C C . ARG A 1 89 ? 17.809 18.023 21.471 1.00 43.81 89 ARG A C 1
ATOM 716 O O . ARG A 1 89 ? 17.654 16.903 21.946 1.00 43.81 89 ARG A O 1
ATOM 723 N N . HIS A 1 90 ? 17.321 19.116 22.067 1.00 41.06 90 HIS A N 1
ATOM 724 C CA . HIS A 1 90 ? 16.733 19.094 23.412 1.00 41.06 90 HIS A CA 1
ATOM 725 C C . HIS A 1 90 ? 15.211 18.853 23.448 1.00 41.06 90 HIS A C 1
ATOM 727 O O . HIS A 1 90 ? 14.679 18.506 24.500 1.00 41.06 90 HIS A O 1
ATOM 733 N N . LEU A 1 91 ? 14.503 18.981 22.319 1.00 44.53 91 LEU A N 1
ATOM 734 C CA . LEU A 1 91 ? 13.032 18.897 22.283 1.00 44.53 91 LEU A CA 1
ATOM 735 C C . LEU A 1 91 ? 12.468 17.629 21.615 1.00 44.53 91 LEU A C 1
ATOM 737 O O . LEU A 1 91 ? 11.268 17.399 21.700 1.00 44.53 91 LEU A O 1
ATOM 741 N N . ALA A 1 92 ? 13.301 16.769 21.018 1.00 46.38 92 ALA A N 1
ATOM 742 C CA . ALA A 1 92 ? 12.824 15.632 20.216 1.00 46.38 92 ALA A CA 1
ATOM 743 C C . ALA A 1 92 ? 12.786 14.259 20.930 1.00 46.38 92 ALA A C 1
ATOM 745 O O . ALA A 1 92 ? 12.349 13.287 20.326 1.00 46.38 92 ALA A O 1
ATOM 746 N N . TRP A 1 93 ? 13.222 14.136 22.193 1.00 43.44 93 TRP A N 1
ATOM 747 C CA . TRP A 1 93 ? 13.388 12.808 22.831 1.00 43.44 93 TRP A CA 1
ATOM 748 C C . TRP A 1 93 ? 12.895 12.690 24.290 1.00 43.44 93 TRP A C 1
ATOM 750 O O . TRP A 1 93 ? 12.988 11.634 24.906 1.00 43.44 93 TRP A O 1
ATOM 760 N N . LYS A 1 94 ? 12.335 13.747 24.894 1.00 41.12 94 LYS A N 1
ATOM 761 C CA . LYS A 1 94 ? 12.064 13.780 26.349 1.00 41.12 94 LYS A CA 1
ATOM 762 C C . LYS A 1 94 ? 10.631 13.469 26.808 1.00 41.12 94 LYS A C 1
ATOM 764 O O . LYS A 1 94 ? 10.236 13.958 27.864 1.00 41.12 94 LYS A O 1
ATOM 769 N N . ARG A 1 95 ? 9.850 12.619 26.123 1.00 43.28 95 ARG A N 1
ATOM 770 C CA . ARG A 1 95 ? 8.594 12.088 26.708 1.00 43.28 95 ARG A CA 1
ATOM 771 C C . ARG A 1 95 ? 8.346 10.592 26.445 1.00 43.28 95 ARG A C 1
ATOM 773 O O . ARG A 1 95 ? 7.554 10.226 25.594 1.00 43.28 95 ARG A O 1
ATOM 780 N N . ARG A 1 96 ? 8.939 9.816 27.364 1.00 38.59 96 ARG A N 1
ATOM 781 C CA . ARG A 1 96 ? 8.558 8.501 27.928 1.00 38.59 96 ARG A CA 1
ATOM 782 C C . ARG A 1 96 ? 8.883 7.213 27.145 1.00 38.59 96 ARG A C 1
ATOM 784 O O . ARG A 1 96 ? 8.689 7.160 25.938 1.00 38.59 96 ARG A O 1
ATOM 791 N N . PRO A 1 97 ? 9.364 6.173 27.864 1.00 44.69 97 PRO A N 1
ATOM 792 C CA . PRO A 1 97 ? 9.726 4.886 27.297 1.00 44.69 97 PRO A CA 1
ATOM 793 C C . PRO A 1 97 ? 8.473 4.026 27.132 1.00 44.69 97 PRO A C 1
ATOM 795 O O . PRO A 1 97 ? 7.649 3.948 28.041 1.00 44.69 97 PRO A O 1
ATOM 798 N N . LEU A 1 98 ? 8.366 3.324 26.012 1.00 37.16 98 LEU A N 1
ATOM 799 C CA . LEU A 1 98 ? 7.622 2.076 25.966 1.00 37.16 98 LEU A CA 1
ATOM 800 C C . LEU A 1 98 ? 8.565 1.030 25.389 1.00 37.16 98 LEU A C 1
ATOM 802 O O . LEU A 1 98 ? 8.892 1.036 24.206 1.00 37.16 98 LEU A O 1
ATOM 806 N N . GLN A 1 99 ? 9.046 0.172 26.288 1.00 46.84 99 GLN A N 1
ATOM 807 C CA . GLN A 1 99 ? 9.420 -1.184 25.931 1.00 46.84 99 GLN A CA 1
ATOM 808 C C . GLN A 1 99 ? 8.213 -1.793 25.216 1.00 46.84 99 GLN A C 1
ATOM 810 O O . GLN A 1 99 ? 7.117 -1.798 25.773 1.00 46.84 99 GLN A O 1
ATOM 815 N N . ILE A 1 100 ? 8.407 -2.294 24.003 1.00 36.00 100 ILE A N 1
ATOM 816 C CA . ILE A 1 100 ? 7.505 -3.290 23.440 1.00 36.00 100 ILE A CA 1
ATOM 817 C C . ILE A 1 100 ? 8.340 -4.554 23.313 1.00 36.00 100 ILE A C 1
ATOM 819 O O . ILE A 1 100 ? 9.268 -4.645 22.511 1.00 36.00 100 ILE A O 1
ATOM 823 N N . LEU A 1 101 ? 8.059 -5.453 24.253 1.00 31.31 101 LEU A N 1
ATOM 824 C CA . LEU A 1 101 ? 8.307 -6.876 24.155 1.00 31.31 101 LEU A CA 1
ATOM 825 C C . LEU A 1 101 ? 7.287 -7.445 23.153 1.00 31.31 101 LEU A C 1
ATOM 827 O O . LEU A 1 101 ? 6.120 -7.050 23.215 1.00 31.31 101 LEU A O 1
ATOM 831 N N . LEU A 1 102 ? 7.753 -8.422 22.367 1.00 35.16 102 LEU A N 1
ATOM 832 C CA . LEU A 1 102 ? 7.085 -9.188 21.300 1.00 35.16 102 LEU A CA 1
ATOM 833 C C . LEU A 1 102 ? 7.049 -8.508 19.924 1.00 35.16 102 LEU A C 1
ATOM 835 O O . LEU A 1 102 ? 6.309 -7.520 19.738 1.00 35.16 102 LEU A O 1
#

Secondary structure (DSSP, 8-state):
---HHHHHHHHHHHHHHHHTT-----HHHHHTT-GGGB-TTSSSBPHHHHHHHHHHHHHHHHHHTTPPPPPP----------TT-TTTTSSSS-S-------

Sequence (102 aa):
MLRLDVLEANLYAARLVRDHGYDVLDLHFYFRGLLELRVQDGIHWCAYAHRRITNILLKHVSNAWGFPSPPIGEITGRPLTNMNSPAARHLAWKRRPLQILL

Foldseek 3Di:
DQDPVVVVVLVVVQVVCVVVVDDDDRVCVVCVVVQVQADPVSPHGHPVSVVVVVLSVQQSVCVVVVHDRDPPPPVPVDPPPDPPPPVVVPPPPPDDDDDDDD

Radius of gyration: 18.57 Å; chains: 1; bounding box: 40×38×44 Å